Protein AF-0000000069704880 (afdb_homodimer)

Solvent-accessible surface area (backbone atoms only — not comparable to full-atom values): 7323 Å² total; per-residue (Å²): 135,80,78,72,74,72,70,75,72,69,70,70,68,68,63,75,62,68,73,62,62,81,43,61,79,41,69,46,75,41,63,38,84,78,62,64,73,48,69,18,42,32,46,44,67,68,45,16,33,38,35,25,17,46,50,25,38,73,72,39,34,100,136,81,77,73,75,72,70,76,72,69,70,71,69,69,63,73,62,68,72,64,62,80,44,60,79,42,70,45,74,41,60,37,84,80,64,64,73,48,70,18,41,32,43,45,68,67,46,17,33,36,35,25,17,45,52,27,39,71,71,40,36,100

Structure (mmCIF, N/CA/C/O backbone):
data_AF-0000000069704880-model_v1
#
loop_
_entity.id
_entity.type
_entity.pdbx_description
1 polymer 'Uncharacterized protein'
#
loop_
_atom_site.group_PDB
_atom_site.id
_atom_site.type_symbol
_atom_site.label_atom_id
_atom_site.label_alt_id
_atom_site.label_comp_id
_atom_site.label_asym_id
_atom_site.label_entity_id
_atom_site.label_seq_id
_atom_site.pdbx_PDB_ins_code
_atom_site.Cartn_x
_atom_site.Cartn_y
_atom_site.Cartn_z
_atom_site.occupancy
_atom_site.B_iso_or_equiv
_atom_site.auth_seq_id
_atom_site.auth_comp_id
_atom_site.auth_asym_id
_atom_site.auth_atom_id
_atom_site.pdbx_PDB_model_num
ATOM 1 N N . MET A 1 1 ? 42.125 34.438 30.266 1 29.61 1 MET A N 1
ATOM 2 C CA . MET A 1 1 ? 41.594 34.469 28.891 1 29.61 1 MET A CA 1
ATOM 3 C C . MET A 1 1 ? 40.969 33.125 28.516 1 29.61 1 MET A C 1
ATOM 5 O O . MET A 1 1 ? 41.656 32.156 28.297 1 29.61 1 MET A O 1
ATOM 9 N N . ILE A 1 2 ? 39.875 32.688 29.234 1 36.5 2 ILE A N 1
ATOM 10 C CA . ILE A 1 2 ? 39.062 31.484 29.188 1 36.5 2 ILE A CA 1
ATOM 11 C C . ILE A 1 2 ? 38.344 31.406 27.844 1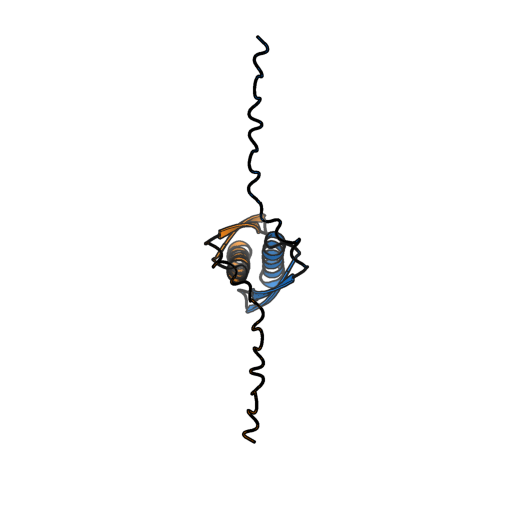 36.5 2 ILE A C 1
ATOM 13 O O . ILE A 1 2 ? 37.5 32.25 27.547 1 36.5 2 ILE A O 1
ATOM 17 N N . THR A 1 3 ? 39.094 31.109 26.781 1 36.78 3 THR A N 1
ATOM 18 C CA . THR A 1 3 ? 38.438 30.844 25.5 1 36.78 3 THR A CA 1
ATOM 19 C C . THR A 1 3 ? 37.312 29.859 25.656 1 36.78 3 THR A C 1
ATOM 21 O O . THR A 1 3 ? 37.5 28.719 26.094 1 36.78 3 THR A O 1
ATOM 24 N N . PHE A 1 4 ? 36.094 30.422 25.969 1 35.44 4 PHE A N 1
ATOM 25 C CA . PHE A 1 4 ? 34.781 29.781 25.906 1 35.44 4 PHE A CA 1
ATOM 26 C C . PHE A 1 4 ? 34.594 29.078 24.562 1 35.44 4 PHE A C 1
ATOM 28 O O . PHE A 1 4 ? 34.531 29.734 23.531 1 35.44 4 PHE A O 1
ATOM 35 N N . LEU A 1 5 ? 35.375 28.016 24.312 1 36.28 5 LEU A N 1
ATOM 36 C CA . LEU A 1 5 ? 34.969 27.172 23.203 1 36.28 5 LEU A CA 1
ATOM 37 C C . LEU A 1 5 ? 33.469 26.969 23.203 1 36.28 5 LEU A C 1
ATOM 39 O O . LEU A 1 5 ? 32.906 26.391 24.125 1 36.28 5 LEU A O 1
ATOM 43 N N . THR A 1 6 ? 32.75 28.016 22.75 1 35.78 6 THR A N 1
ATOM 44 C CA . THR A 1 6 ? 31.344 27.875 22.391 1 35.78 6 THR A CA 1
ATOM 45 C C . THR A 1 6 ? 31.125 26.625 21.547 1 35.78 6 THR A C 1
ATOM 47 O O . THR A 1 6 ? 31.641 26.5 20.438 1 35.78 6 THR A O 1
ATOM 50 N N . GLY A 1 7 ? 31.359 25.516 22.172 1 35.56 7 GLY A N 1
ATOM 51 C CA . GLY A 1 7 ? 30.922 24.297 21.516 1 35.56 7 GLY A CA 1
ATOM 52 C C . GLY A 1 7 ? 29.578 24.438 20.812 1 35.56 7 GLY A C 1
ATOM 53 O O . GLY A 1 7 ? 28.594 24.844 21.406 1 35.56 7 GLY A O 1
ATOM 54 N N . ILE A 1 8 ? 29.609 24.875 19.5 1 31.36 8 ILE A N 1
ATOM 55 C CA . ILE A 1 8 ? 28.484 24.859 18.562 1 31.36 8 ILE A CA 1
ATOM 56 C C . ILE A 1 8 ? 27.703 23.562 18.75 1 31.36 8 ILE A C 1
ATOM 58 O O . ILE A 1 8 ? 28.219 22.469 18.516 1 31.36 8 ILE A O 1
ATOM 62 N N . ILE A 1 9 ? 27.016 23.422 19.844 1 29.11 9 ILE A N 1
ATOM 63 C CA . ILE A 1 9 ? 26.016 22.359 19.875 1 29.11 9 ILE A CA 1
ATOM 64 C C . ILE A 1 9 ? 25.234 22.359 18.562 1 29.11 9 ILE A C 1
ATOM 66 O O . ILE A 1 9 ? 24.5 23.297 18.266 1 29.11 9 ILE A O 1
ATOM 70 N N . GLY A 1 10 ? 25.938 22.094 17.484 1 29.67 10 GLY A N 1
ATOM 71 C CA . GLY A 1 10 ? 25.156 21.828 16.281 1 29.67 10 GLY A CA 1
ATOM 72 C C . GLY A 1 10 ? 23.859 21.094 16.562 1 29.67 10 GLY A C 1
ATOM 73 O O . GLY A 1 10 ? 23.859 19.953 17.016 1 29.67 10 GLY A O 1
ATOM 74 N N . ILE A 1 11 ? 22.875 21.781 17.031 1 27.22 11 ILE A N 1
ATOM 75 C CA . ILE A 1 11 ? 21.516 21.25 17.031 1 27.22 11 ILE A CA 1
ATOM 76 C C . ILE A 1 11 ? 21.219 20.594 15.68 1 27.22 11 ILE A C 1
ATOM 78 O O . ILE A 1 11 ? 21.172 21.281 14.648 1 27.22 11 ILE A O 1
ATOM 82 N N . PHE A 1 12 ? 21.906 19.531 15.266 1 30.95 12 PHE A N 1
ATOM 83 C CA . PHE A 1 12 ? 21.25 18.766 14.227 1 30.95 12 PHE A CA 1
ATOM 84 C C . PHE A 1 12 ? 19.734 18.844 14.375 1 30.95 12 PHE A C 1
ATOM 86 O O . PHE A 1 12 ? 19.188 18.5 15.422 1 30.95 12 PHE A O 1
ATOM 93 N N . LYS A 1 13 ? 19.172 19.969 13.977 1 30.59 13 LYS A N 1
ATOM 94 C CA . LYS A 1 13 ? 17.734 19.922 13.75 1 30.59 13 LYS A CA 1
ATOM 95 C C . LYS A 1 13 ? 17.297 18.531 13.305 1 30.59 13 LYS A C 1
ATOM 97 O O . LYS A 1 13 ? 17.641 18.078 12.219 1 30.59 13 LYS A O 1
ATOM 102 N N . VAL A 1 14 ? 17.484 17.484 14.078 1 30.2 14 VAL A N 1
ATOM 103 C CA . VAL A 1 14 ? 16.609 16.359 13.797 1 30.2 14 VAL A CA 1
ATOM 104 C C . VAL A 1 14 ? 15.297 16.859 13.18 1 30.2 14 VAL A C 1
ATOM 106 O O . VAL A 1 14 ? 14.664 17.781 13.711 1 30.2 14 VAL A O 1
ATOM 109 N N . GLY A 1 15 ? 15.367 17.25 11.938 1 30.55 15 GLY A N 1
ATOM 110 C CA . GLY A 1 15 ? 14.156 17.547 11.195 1 30.55 15 GLY A CA 1
ATOM 111 C C . GLY A 1 15 ? 12.898 17.094 11.906 1 30.55 15 GLY A C 1
ATOM 112 O O . GLY A 1 15 ? 12.883 16.06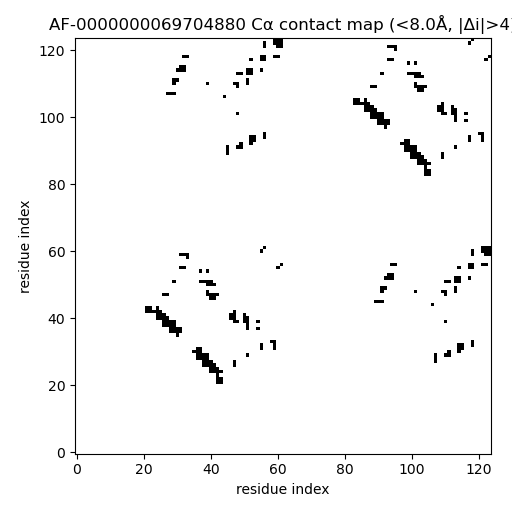2 12.57 1 30.55 15 GLY A O 1
ATOM 113 N N . ALA A 1 16 ? 12.188 18.031 12.5 1 28.67 16 ALA A N 1
ATOM 114 C CA . ALA A 1 16 ? 10.828 17.75 12.969 1 28.67 16 ALA A CA 1
ATOM 115 C C . ALA A 1 16 ? 10.219 16.578 12.211 1 28.67 16 ALA A C 1
ATOM 117 O O . ALA A 1 16 ? 9.961 16.672 11.008 1 28.67 16 ALA A O 1
ATOM 118 N N . GLN A 1 17 ? 10.914 15.508 12.219 1 31.36 17 GLN A N 1
ATOM 119 C CA . GLN A 1 17 ? 9.945 14.461 11.914 1 31.36 17 GLN A CA 1
ATOM 120 C C . GLN A 1 17 ? 8.578 14.789 12.492 1 31.36 17 GLN A C 1
ATOM 122 O O . GLN A 1 17 ? 8.422 14.906 13.711 1 31.36 17 GLN A O 1
ATOM 127 N N . ASP A 1 18 ? 7.973 15.961 12.117 1 33.69 18 ASP A N 1
ATOM 128 C CA . ASP A 1 18 ? 6.566 16.031 12.5 1 33.69 18 ASP A CA 1
ATOM 129 C C . ASP A 1 18 ? 6.098 14.742 13.156 1 33.69 18 ASP A C 1
ATOM 131 O O . ASP A 1 18 ? 6.219 13.664 12.562 1 33.69 18 ASP A O 1
ATOM 135 N N . ALA A 1 19 ? 6.414 14.523 14.352 1 35.44 19 ALA A N 1
ATOM 136 C CA . ALA A 1 19 ? 5.863 13.492 15.227 1 35.44 19 ALA A CA 1
ATOM 137 C C . ALA A 1 19 ? 4.484 13.055 14.75 1 35.44 19 ALA A C 1
ATOM 139 O O . ALA A 1 19 ? 3.5 13.781 14.922 1 35.44 19 ALA A O 1
ATOM 140 N N . SER A 1 20 ? 4.434 12.727 13.5 1 37.72 20 SER A N 1
ATOM 141 C CA . SER A 1 20 ? 3.197 12.086 13.062 1 37.72 20 SER A CA 1
ATOM 142 C C . SER A 1 20 ? 2.492 11.383 14.219 1 37.72 20 SER A C 1
ATOM 144 O O . SER A 1 20 ? 3.125 10.656 14.984 1 37.72 20 SER A O 1
ATOM 146 N N . ILE A 1 21 ? 1.753 12.102 15 1 39.59 21 ILE A N 1
ATOM 147 C CA . ILE A 1 21 ? 0.792 11.445 15.875 1 39.59 21 ILE A CA 1
ATOM 148 C C . ILE A 1 21 ? 0.802 9.938 15.609 1 39.59 21 ILE A C 1
ATOM 150 O O . ILE A 1 21 ? 0.764 9.508 14.453 1 39.59 21 ILE A O 1
ATOM 154 N N . PRO A 1 22 ? 1.523 9.203 16.453 1 45.91 22 PRO A N 1
ATOM 155 C CA . PRO A 1 22 ? 1.347 7.762 16.297 1 45.91 22 PRO A CA 1
ATOM 156 C C . PRO A 1 22 ? 0.033 7.395 15.609 1 45.91 22 PRO A C 1
ATOM 158 O O . PRO A 1 22 ? -1.043 7.758 16.094 1 45.91 22 PRO A O 1
ATOM 161 N N . ASP A 1 23 ? -0.07 7.539 14.258 1 53.84 23 ASP A N 1
ATOM 162 C CA . ASP A 1 23 ? -1.242 7.316 13.414 1 53.84 23 ASP A CA 1
ATOM 163 C C . ASP A 1 23 ? -2.141 6.23 14 1 53.84 23 ASP A C 1
ATOM 165 O O . ASP A 1 23 ? -1.65 5.242 14.555 1 53.84 23 ASP A O 1
ATOM 169 N N . SER A 1 24 ? -3.178 6.555 14.766 1 76.75 24 SER A N 1
ATOM 170 C CA . SER A 1 24 ? -4.207 5.566 15.07 1 76.75 24 SER A CA 1
ATOM 171 C C . SER A 1 24 ? -4.238 4.461 14.023 1 76.75 24 SER A C 1
ATOM 173 O O . SER A 1 24 ? -3.816 4.664 12.883 1 76.75 24 SER A O 1
ATOM 175 N N . PHE A 1 25 ? -4.406 3.305 14.703 1 91.38 25 PHE A N 1
ATOM 176 C CA . PHE A 1 25 ? -4.668 2.197 13.789 1 91.38 25 PHE A CA 1
ATOM 177 C C . PHE A 1 25 ? -5.719 2.586 12.758 1 91.38 25 PHE A C 1
ATOM 179 O O . PHE A 1 25 ? -6.781 3.102 13.109 1 91.38 25 PHE A O 1
ATOM 186 N N . GLN A 1 26 ? -5.266 2.596 11.547 1 91.44 26 GLN A N 1
ATOM 187 C CA . GLN A 1 26 ? -6.184 2.908 10.461 1 91.44 26 GLN A CA 1
ATOM 188 C C . GLN A 1 26 ? -6.129 1.836 9.375 1 91.44 26 GLN A C 1
ATOM 190 O O . GLN A 1 26 ? -5.133 1.12 9.25 1 91.44 26 GLN A O 1
ATOM 195 N N . CYS A 1 27 ? -7.266 1.71 8.711 1 95.25 27 CYS A N 1
ATOM 196 C CA . CYS A 1 27 ? -7.375 0.858 7.531 1 95.25 27 CYS A CA 1
ATOM 197 C C . CYS A 1 27 ? -7.824 1.664 6.316 1 95.25 27 CYS A C 1
ATOM 199 O O . CYS A 1 27 ? -8.758 2.461 6.406 1 95.25 27 CYS A O 1
ATOM 201 N N . ILE A 1 28 ? -7.098 1.504 5.227 1 95.62 28 ILE A N 1
ATOM 202 C CA . ILE A 1 28 ? -7.395 2.182 3.967 1 95.62 28 ILE A CA 1
ATOM 203 C C . ILE A 1 28 ? -7.824 1.158 2.92 1 95.62 28 ILE A C 1
ATOM 205 O O . ILE A 1 28 ? -7.113 0.185 2.662 1 95.62 28 ILE A O 1
ATOM 209 N N . PRO A 1 29 ? -9.062 1.396 2.332 1 97.31 29 PRO A N 1
ATOM 210 C CA . PRO A 1 29 ? -9.453 0.485 1.256 1 97.31 29 PRO A CA 1
ATOM 211 C C . PRO A 1 29 ? -8.609 0.661 -0.006 1 97.31 29 PRO A C 1
ATOM 213 O O . PRO A 1 29 ? -8.188 1.776 -0.32 1 97.31 29 PRO A O 1
ATOM 216 N N . PHE A 1 30 ? -8.414 -0.398 -0.708 1 97.69 30 PHE A N 1
ATOM 217 C CA . PHE A 1 30 ? -7.734 -0.386 -1.998 1 97.69 30 PHE A CA 1
ATOM 218 C C . PHE A 1 30 ? -8.273 -1.489 -2.902 1 97.69 30 PHE A C 1
ATOM 220 O O . PHE A 1 30 ? -9.031 -2.354 -2.455 1 97.69 30 PHE A O 1
ATOM 227 N N . SER A 1 31 ? -7.898 -1.326 -4.191 1 98.25 31 SER A N 1
ATOM 228 C CA . SER A 1 31 ? -8.32 -2.324 -5.172 1 98.25 31 SER A CA 1
ATOM 229 C C . SER A 1 31 ? -7.25 -3.395 -5.363 1 98.25 31 SER A C 1
ATOM 231 O O . SER A 1 31 ? -6.078 -3.078 -5.57 1 98.25 31 SER A O 1
ATOM 233 N N . LEU A 1 32 ? -7.703 -4.684 -5.246 1 97.81 32 LEU A N 1
ATOM 234 C CA . LEU A 1 32 ? -6.805 -5.758 -5.652 1 97.81 32 LEU A CA 1
ATOM 235 C C . LEU A 1 32 ? -6.684 -5.82 -7.172 1 97.81 32 LEU A C 1
ATOM 237 O O . LEU A 1 32 ? -7.695 -5.852 -7.879 1 97.81 32 LEU A O 1
ATOM 241 N N . PRO A 1 33 ? -5.438 -5.906 -7.652 1 97.31 33 PRO A N 1
ATOM 242 C CA . PRO A 1 33 ? -5.262 -5.891 -9.109 1 97.31 33 PRO A CA 1
ATOM 243 C C . PRO A 1 33 ? -5.805 -7.152 -9.781 1 97.31 33 PRO A C 1
ATOM 245 O O . PRO A 1 33 ? -6.008 -7.168 -11 1 97.31 33 PRO A O 1
ATOM 248 N N . CYS A 1 34 ?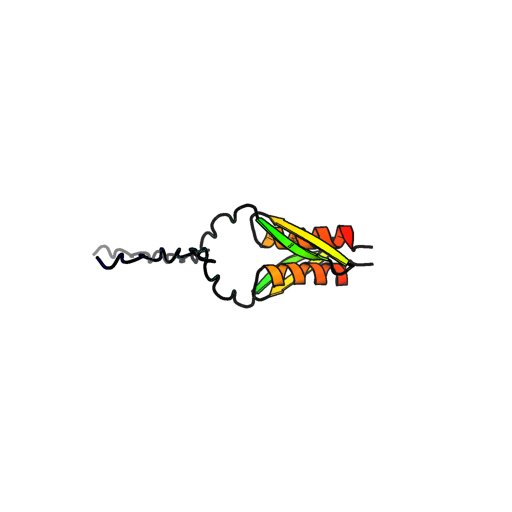 -6.043 -8.227 -9.094 1 96.56 34 CYS A N 1
ATOM 249 C CA . CYS A 1 34 ? -6.59 -9.461 -9.641 1 96.56 34 CYS A CA 1
ATOM 250 C C . CYS A 1 34 ? -8.109 -9.492 -9.5 1 96.56 34 CYS A C 1
ATOM 252 O O . CYS A 1 34 ? -8.742 -10.516 -9.781 1 96.56 34 CYS A O 1
ATOM 254 N N . GLY A 1 35 ? -8.68 -8.484 -9.039 1 96.12 35 GLY A N 1
ATOM 255 C CA . GLY A 1 35 ? -10.117 -8.391 -8.836 1 96.12 35 GLY A CA 1
ATOM 256 C C . GLY A 1 35 ? -10.516 -8.383 -7.371 1 96.12 35 GLY A C 1
ATOM 257 O O . GLY A 1 35 ? -9.922 -9.094 -6.559 1 96.12 35 GLY A O 1
ATOM 258 N N . GLY A 1 36 ? -11.5 -7.5 -6.977 1 96.12 36 GLY A N 1
ATOM 259 C CA . GLY A 1 36 ? -11.961 -7.379 -5.602 1 96.12 36 GLY A CA 1
ATOM 260 C C . GLY A 1 36 ? -11.312 -6.223 -4.859 1 96.12 36 GLY A C 1
ATOM 261 O O . GLY A 1 36 ? -10.703 -5.348 -5.477 1 96.12 36 GLY A O 1
ATOM 262 N N . SER A 1 37 ? -11.633 -6.172 -3.535 1 96.81 37 SER A N 1
ATOM 263 C CA . SER A 1 37 ? -11.117 -5.102 -2.686 1 96.81 37 SER A CA 1
ATOM 264 C C . SER A 1 37 ? -10.461 -5.664 -1.428 1 96.81 37 SER A C 1
ATOM 266 O O . SER A 1 37 ? -10.758 -6.785 -1.016 1 96.81 37 SER A O 1
ATOM 268 N N . GLY A 1 38 ? -9.469 -4.855 -0.968 1 97.44 38 GLY A N 1
ATOM 269 C CA . GLY A 1 38 ? -8.828 -5.148 0.301 1 97.44 38 GLY A CA 1
ATOM 270 C C . GLY A 1 38 ? -8.727 -3.941 1.214 1 97.44 38 GLY A C 1
ATOM 271 O O . GLY A 1 38 ? -9.141 -2.842 0.843 1 97.44 38 GLY A O 1
ATOM 272 N N . LEU A 1 39 ? -8.367 -4.23 2.512 1 97.5 39 LEU A N 1
ATOM 273 C CA . LEU A 1 39 ? -8.047 -3.197 3.492 1 97.5 39 LEU A CA 1
ATOM 274 C C . LEU A 1 39 ? -6.586 -3.297 3.928 1 97.5 39 LEU A C 1
ATOM 276 O O . LEU A 1 39 ? -6.133 -4.355 4.367 1 97.5 39 LEU A O 1
ATOM 280 N N . ALA A 1 40 ? -5.941 -2.205 3.752 1 98.06 40 ALA A N 1
ATOM 281 C CA . ALA A 1 40 ? -4.582 -2.092 4.27 1 98.06 40 ALA A CA 1
ATOM 282 C C . ALA A 1 40 ? -4.566 -1.386 5.621 1 98.06 40 ALA A C 1
ATOM 284 O O . ALA A 1 40 ? -4.938 -0.214 5.723 1 98.06 40 ALA A O 1
ATOM 285 N N . CYS A 1 41 ? -4.047 -2.092 6.582 1 97.12 41 CYS A N 1
ATOM 286 C CA . CYS A 1 41 ? -4.184 -1.562 7.934 1 97.12 41 CYS A CA 1
ATOM 287 C C . CYS A 1 41 ? -2.828 -1.469 8.625 1 97.12 41 CYS A C 1
ATOM 289 O O . CYS A 1 41 ? -1.893 -2.184 8.258 1 97.12 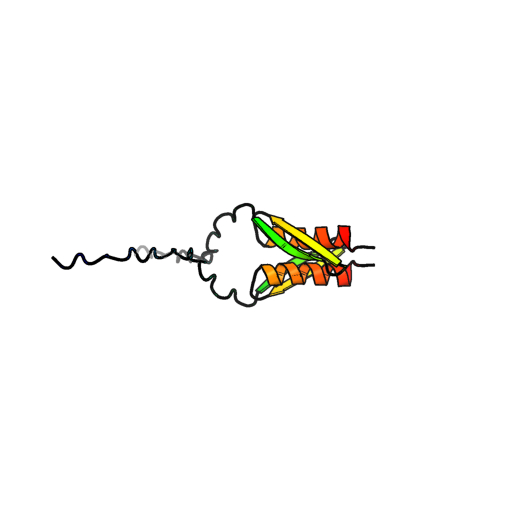41 CYS A O 1
ATOM 291 N N . GLY A 1 42 ? -2.684 -0.562 9.578 1 96.31 42 GLY A N 1
ATOM 292 C CA . GLY A 1 42 ? -1.484 -0.365 10.375 1 96.31 42 GLY A CA 1
ATOM 293 C C . GLY A 1 42 ? -1.468 0.961 11.109 1 96.31 42 GLY A C 1
ATOM 294 O O . GLY A 1 42 ? -2.344 1.804 10.906 1 96.31 42 GLY A O 1
ATOM 295 N N . PHE A 1 43 ? -0.504 1.1 11.898 1 92.94 43 PHE A N 1
ATOM 296 C CA . PHE A 1 43 ? -0.342 2.328 12.672 1 92.94 43 PHE A CA 1
ATOM 297 C C . PHE A 1 43 ? 0.376 3.391 11.852 1 92.94 43 PHE A C 1
ATOM 299 O O . PHE A 1 43 ? 0.183 4.59 12.07 1 92.94 43 PHE A O 1
ATOM 306 N N . THR A 1 44 ? 1.223 2.953 11.016 1 90.5 44 THR A N 1
ATOM 307 C CA . THR A 1 44 ? 1.979 3.852 10.148 1 90.5 44 THR A CA 1
ATOM 308 C C . THR A 1 44 ? 1.662 3.586 8.68 1 90.5 44 THR A C 1
ATOM 310 O O . THR A 1 44 ? 1.11 2.539 8.344 1 90.5 44 THR A O 1
ATOM 313 N N . GLU A 1 45 ? 2.045 4.527 7.926 1 91.25 45 GLU A N 1
ATOM 314 C CA . GLU A 1 45 ? 1.872 4.344 6.488 1 91.25 45 GLU A CA 1
ATOM 315 C C . GLU A 1 45 ? 2.695 3.164 5.98 1 91.25 45 GLU A C 1
ATOM 317 O O . GLU A 1 45 ? 2.232 2.395 5.137 1 91.25 45 GLU A O 1
ATOM 322 N N . ALA A 1 46 ? 3.953 3.076 6.395 1 95.12 46 ALA A N 1
ATOM 323 C CA . ALA A 1 46 ? 4.809 1.975 5.965 1 95.12 46 ALA A CA 1
ATOM 324 C C . ALA A 1 46 ? 4.168 0.625 6.273 1 95.12 46 ALA A C 1
ATOM 326 O O . ALA A 1 46 ? 4.258 -0.309 5.473 1 95.12 46 ALA A O 1
ATOM 327 N N . GLU A 1 47 ? 3.533 0.526 7.43 1 95.94 47 GLU A N 1
ATOM 328 C CA . GLU A 1 47 ? 2.844 -0.704 7.809 1 95.94 47 GLU A CA 1
ATOM 329 C C . GLU A 1 47 ? 1.65 -0.97 6.895 1 95.94 47 GLU A C 1
ATOM 331 O O . GLU A 1 47 ? 1.405 -2.113 6.5 1 95.94 47 GLU A O 1
ATOM 336 N N . ARG A 1 48 ? 0.95 0.036 6.602 1 96.62 48 ARG A N 1
ATOM 337 C CA . ARG A 1 48 ? -0.22 -0.121 5.742 1 96.62 48 ARG A CA 1
ATOM 338 C C . ARG A 1 48 ? 0.191 -0.479 4.32 1 96.62 48 ARG A C 1
ATOM 340 O O . ARG A 1 48 ? -0.464 -1.293 3.664 1 96.62 48 ARG A O 1
ATOM 347 N N . ILE A 1 49 ? 1.254 0.099 3.857 1 97.5 49 ILE A N 1
ATOM 348 C CA . ILE A 1 49 ? 1.807 -0.256 2.555 1 97.5 49 ILE A CA 1
ATOM 349 C C . ILE A 1 49 ? 2.24 -1.721 2.561 1 97.5 49 ILE A C 1
ATOM 351 O O . ILE A 1 49 ? 1.933 -2.469 1.629 1 97.5 49 ILE A O 1
ATOM 355 N N . GLN A 1 50 ? 2.895 -2.139 3.572 1 98.5 50 GLN A N 1
ATOM 356 C CA . GLN A 1 50 ? 3.312 -3.533 3.674 1 98.5 50 GLN A CA 1
ATOM 357 C C . GLN A 1 50 ? 2.107 -4.465 3.742 1 98.5 50 GLN A C 1
ATOM 359 O O . GLN A 1 50 ? 2.131 -5.562 3.178 1 98.5 50 GLN A O 1
ATOM 364 N N . ASP A 1 51 ? 1.074 -4.09 4.496 1 98.25 51 ASP A N 1
ATOM 365 C CA . ASP A 1 51 ? -0.148 -4.879 4.621 1 98.25 51 ASP A CA 1
ATOM 366 C C . ASP A 1 51 ? -0.826 -5.059 3.264 1 98.25 51 ASP A C 1
ATOM 368 O O . ASP A 1 51 ? -1.296 -6.152 2.939 1 98.25 51 ASP A O 1
ATOM 372 N N . ALA A 1 52 ? -0.867 -4.035 2.465 1 98.44 52 ALA A N 1
ATOM 373 C CA . ALA A 1 52 ? -1.431 -4.109 1.12 1 98.44 52 ALA A CA 1
ATOM 374 C C . ALA A 1 52 ? -0.671 -5.117 0.262 1 98.44 52 ALA A C 1
ATOM 376 O O . ALA A 1 52 ? -1.278 -5.883 -0.49 1 98.44 52 ALA A O 1
ATOM 377 N N . ALA A 1 53 ? 0.636 -5.016 0.347 1 98.38 53 ALA A N 1
ATOM 378 C CA . ALA A 1 53 ? 1.463 -5.961 -0.4 1 98.38 53 ALA A CA 1
ATOM 379 C C . ALA A 1 53 ? 1.162 -7.398 0.013 1 98.38 53 ALA A C 1
ATOM 381 O O . ALA A 1 53 ? 1.041 -8.281 -0.838 1 98.38 53 ALA A O 1
ATOM 382 N N . ASN A 1 54 ? 1.046 -7.625 1.333 1 98.12 54 ASN A N 1
ATOM 383 C CA . ASN A 1 54 ? 0.763 -8.961 1.85 1 98.12 54 ASN A CA 1
ATOM 384 C C . ASN A 1 54 ? -0.601 -9.461 1.385 1 98.12 54 ASN A C 1
ATOM 386 O O . ASN A 1 54 ? -0.732 -10.617 0.966 1 98.12 54 ASN A O 1
ATOM 390 N N . TRP A 1 55 ? -1.593 -8.602 1.506 1 97.56 55 TRP A N 1
ATOM 391 C CA . TRP A 1 55 ? -2.934 -8.945 1.046 1 97.56 55 TRP A CA 1
ATOM 392 C C . TRP A 1 55 ? -2.924 -9.305 -0.437 1 97.56 55 TRP A C 1
ATOM 394 O O . TRP A 1 55 ? -3.539 -10.289 -0.848 1 97.56 55 TRP A O 1
ATOM 404 N N . THR A 1 56 ? -2.262 -8.5 -1.193 1 98.12 56 THR A N 1
ATOM 405 C CA . THR A 1 56 ? -2.221 -8.703 -2.639 1 98.12 56 THR A CA 1
ATOM 406 C C . THR A 1 56 ? -1.55 -10.031 -2.98 1 98.12 56 THR A C 1
ATOM 408 O O . THR A 1 56 ? -2.043 -10.781 -3.824 1 98.12 56 THR A O 1
ATOM 411 N N . ALA A 1 57 ? -0.453 -10.32 -2.318 1 97.5 57 ALA A N 1
ATOM 412 C CA . ALA A 1 57 ? 0.227 -11.594 -2.553 1 97.5 57 ALA A CA 1
ATOM 413 C C . ALA A 1 57 ? -0.659 -12.773 -2.156 1 97.5 57 ALA A C 1
ATOM 415 O O . ALA A 1 57 ? -0.677 -13.797 -2.838 1 97.5 57 ALA A O 1
ATOM 416 N N . PHE A 1 58 ? -1.289 -12.672 -1.061 1 96.19 58 PHE A N 1
ATOM 417 C CA . PHE A 1 58 ? -2.127 -13.742 -0.531 1 96.19 58 PHE A CA 1
ATOM 418 C C . PHE A 1 58 ? -3.289 -14.039 -1.473 1 96.19 58 PHE A C 1
ATOM 420 O O . PHE A 1 58 ? -3.594 -15.203 -1.746 1 96.19 58 PHE A O 1
ATOM 427 N N . TYR A 1 59 ? -3.822 -12.93 -1.982 1 96 59 TYR A N 1
ATOM 428 C CA . TYR A 1 59 ? -5.055 -13.094 -2.748 1 96 59 TYR A CA 1
ATOM 429 C C . TYR A 1 59 ? -4.754 -13.25 -4.234 1 96 59 TYR A C 1
ATOM 431 O O . TYR A 1 59 ? -5.477 -13.945 -4.949 1 96 59 TYR A O 1
ATOM 439 N N . CYS A 1 60 ? -3.791 -12.586 -4.703 1 96.19 60 CYS A N 1
ATOM 440 C CA . CYS A 1 60 ? -3.527 -12.547 -6.137 1 96.19 60 CYS A CA 1
ATOM 441 C C . CYS A 1 60 ? -2.311 -13.391 -6.488 1 96.19 60 CYS A C 1
ATOM 443 O O . CYS A 1 60 ? -1.996 -13.578 -7.668 1 96.19 60 CYS A O 1
ATOM 445 N N . GLY A 1 61 ? -1.625 -13.781 -5.531 1 91.62 61 GLY A N 1
ATOM 446 C CA . GLY A 1 61 ? -0.393 -14.508 -5.777 1 91.62 61 GLY A CA 1
ATOM 447 C C . GLY A 1 61 ? -0.625 -15.891 -6.367 1 91.62 61 GLY A C 1
ATOM 448 O O . GLY A 1 61 ? -1.766 -16.344 -6.449 1 91.62 61 GLY A O 1
ATOM 449 N N . GLY A 1 62 ? 0.615 -16.406 -6.969 1 76.81 62 GLY A N 1
ATOM 450 C CA . GLY A 1 62 ? 0.599 -17.734 -7.547 1 76.81 62 GLY A CA 1
ATOM 451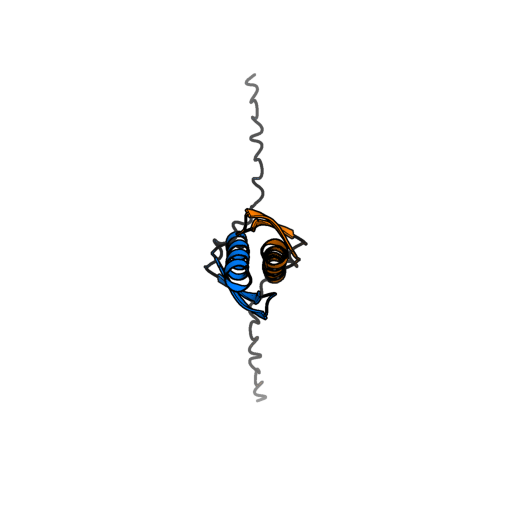 C C . GLY A 1 62 ? 1.291 -18.781 -6.684 1 76.81 62 GLY A C 1
ATOM 452 O O . GLY A 1 62 ? 2.047 -18.422 -5.773 1 76.81 62 GLY A O 1
ATOM 453 N N . MET B 1 1 ? -41.094 44.406 14.914 1 29.5 1 MET B N 1
ATOM 454 C CA . MET B 1 1 ? -40.625 43.219 15.617 1 29.5 1 MET B CA 1
ATOM 455 C C . MET B 1 1 ? -40.156 42.156 14.633 1 29.5 1 MET B C 1
ATOM 457 O O . MET B 1 1 ? -41 41.438 14.062 1 29.5 1 MET B O 1
ATOM 461 N N . ILE B 1 2 ? -39.25 42.5 13.68 1 35.31 2 ILE B N 1
ATOM 462 C CA . ILE B 1 2 ? -38.625 41.688 12.617 1 35.31 2 ILE B CA 1
ATOM 463 C C . ILE B 1 2 ? -37.781 40.594 13.234 1 35.31 2 ILE B C 1
ATOM 465 O O . ILE B 1 2 ? -36.812 40.844 13.938 1 35.31 2 ILE B O 1
ATOM 469 N N . THR B 1 3 ? -38.469 39.562 13.789 1 35.09 3 THR B N 1
ATOM 470 C CA . THR B 1 3 ? -37.75 38.406 14.266 1 35.09 3 THR B CA 1
ATOM 471 C C . THR B 1 3 ? -36.812 37.875 13.18 1 35.09 3 THR B C 1
ATOM 473 O O . THR B 1 3 ? -37.25 37.5 12.094 1 35.09 3 THR B O 1
ATOM 476 N N . PHE B 1 4 ? -35.562 38.438 13.164 1 34.28 4 PHE B N 1
ATOM 477 C CA . PHE B 1 4 ? -34.406 37.938 12.445 1 34.28 4 PHE B CA 1
ATOM 478 C C . PHE B 1 4 ? -34.188 36.438 12.711 1 34.28 4 PHE B C 1
ATOM 480 O O . PHE B 1 4 ? -34 36.031 13.867 1 34.28 4 PHE B O 1
ATOM 487 N N . LEU B 1 5 ? -35.031 35.594 12.133 1 35.81 5 LEU B N 1
ATOM 488 C CA . LEU B 1 5 ? -34.656 34.188 12.047 1 35.81 5 LEU B CA 1
ATOM 489 C C . LEU B 1 5 ? -33.188 34.031 11.734 1 35.81 5 LEU B C 1
ATOM 491 O O . LEU B 1 5 ? -32.719 34.406 10.656 1 35.81 5 LEU B O 1
ATOM 495 N N . THR B 1 6 ? -32.344 34.375 12.711 1 34.5 6 THR B N 1
ATOM 496 C CA . THR B 1 6 ? -30.953 34 12.633 1 34.5 6 THR B CA 1
ATOM 497 C C . THR B 1 6 ? -30.797 32.531 12.188 1 34.5 6 THR B C 1
ATOM 499 O O . THR B 1 6 ? -31.266 31.625 12.859 1 34.5 6 THR B O 1
ATOM 502 N N . GLY B 1 7 ? -31.141 32.281 10.938 1 34 7 GLY B N 1
ATOM 503 C CA . GLY B 1 7 ? -30.781 31.016 10.336 1 34 7 GLY B CA 1
ATOM 504 C C . GLY B 1 7 ? -29.422 30.516 10.781 1 34 7 GLY B C 1
ATOM 505 O O . GLY B 1 7 ? -28.422 31.219 10.688 1 34 7 GLY B O 1
ATOM 506 N N . ILE B 1 8 ? -29.375 29.734 11.93 1 31.2 8 ILE B N 1
ATOM 507 C CA . ILE B 1 8 ? -28.219 28.953 12.375 1 31.2 8 ILE B CA 1
ATOM 508 C C . ILE B 1 8 ? -27.562 28.281 11.172 1 31.2 8 ILE B C 1
ATOM 510 O O . ILE B 1 8 ? -28.172 27.453 10.5 1 31.2 8 ILE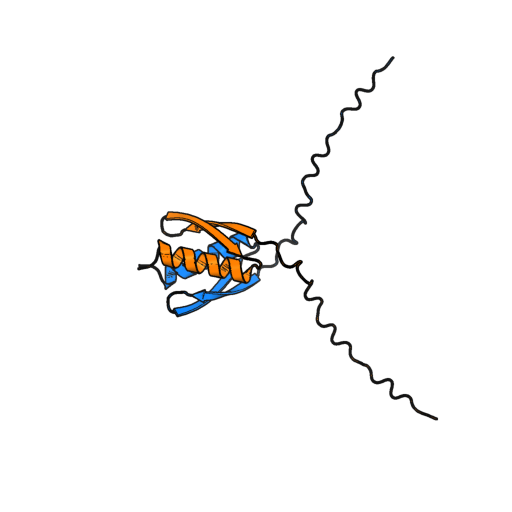 B O 1
ATOM 514 N N . ILE B 1 9 ? -26.969 29.062 10.312 1 28.17 9 ILE B N 1
ATOM 515 C CA . ILE B 1 9 ? -26.062 28.438 9.352 1 28.17 9 ILE B CA 1
ATOM 516 C C . ILE B 1 9 ? -25.203 27.391 10.047 1 28.17 9 ILE B C 1
ATOM 518 O O . ILE B 1 9 ? -24.391 27.719 10.914 1 28.17 9 ILE B O 1
ATOM 522 N N . GLY B 1 10 ? -25.859 26.359 10.539 1 28.61 10 GLY B N 1
ATOM 523 C CA . GLY B 1 10 ? -25.031 25.234 10.945 1 28.61 10 GLY B CA 1
ATOM 524 C C . GLY B 1 10 ? -23.828 25.031 10.062 1 28.61 10 GLY B C 1
ATOM 525 O O . GLY B 1 10 ? -23.953 24.719 8.875 1 28.61 10 GLY B O 1
ATOM 526 N N . ILE B 1 11 ? -22.828 25.859 10.203 1 26.97 11 ILE B N 1
ATOM 527 C CA . ILE B 1 11 ? -21.531 25.547 9.633 1 26.97 11 ILE B CA 1
ATOM 528 C C . ILE B 1 11 ? -21.203 24.062 9.859 1 26.97 11 ILE B C 1
ATOM 530 O O . ILE B 1 11 ? -21.047 23.625 11.008 1 26.97 11 ILE B O 1
ATOM 534 N N . PHE B 1 12 ? -21.906 23.141 9.219 1 30.27 12 PHE B N 1
ATOM 535 C CA . PHE B 1 12 ? -21.25 21.844 9.133 1 30.27 12 PHE B CA 1
ATOM 536 C C . PHE B 1 12 ? -19.734 22.016 9.062 1 30.27 12 PHE B C 1
ATOM 538 O O . PHE B 1 12 ? -19.219 22.688 8.172 1 30.27 12 PHE B O 1
ATOM 545 N N . LYS B 1 13 ? -19.141 22.297 10.172 1 30.62 13 LYS B N 1
ATOM 546 C CA . LYS B 1 13 ? -17.703 22.094 10.203 1 30.62 13 LYS B CA 1
ATOM 547 C C . LYS B 1 13 ? -17.297 20.938 9.297 1 30.62 13 LYS B C 1
ATOM 549 O O . LYS B 1 13 ? -17.641 19.781 9.555 1 30.62 13 LYS B O 1
ATOM 554 N N . VAL B 1 14 ? -17.531 21 7.992 1 29.92 14 VAL B N 1
ATOM 555 C CA . VAL B 1 14 ? -16.688 20.109 7.195 1 29.92 14 VAL B CA 1
ATOM 556 C C . VAL B 1 14 ? -15.367 19.859 7.91 1 29.92 14 VAL B C 1
ATOM 558 O O . VAL B 1 14 ? -14.688 20.812 8.312 1 29.92 14 VAL B O 1
ATOM 561 N N . GLY B 1 15 ? -15.398 19.062 8.906 1 30.86 15 GLY B N 1
ATOM 562 C CA . GLY B 1 15 ? -14.172 18.594 9.531 1 30.86 15 GLY B CA 1
ATOM 563 C C . GLY B 1 15 ? -12.938 18.906 8.711 1 30.86 15 GLY B C 1
ATOM 564 O O . GLY B 1 15 ? -12.969 18.844 7.477 1 30.86 15 GLY B O 1
ATOM 565 N N . ALA B 1 16 ? -12.203 19.891 9.117 1 28.33 16 ALA B N 1
ATOM 566 C CA . ALA B 1 16 ? -10.867 20.125 8.578 1 28.33 16 ALA B CA 1
ATOM 567 C C . ALA B 1 16 ? -10.273 18.859 7.984 1 28.33 16 ALA B C 1
ATOM 569 O O . ALA B 1 16 ? -10.023 17.891 8.703 1 28.33 16 ALA B O 1
ATOM 570 N N . GLN B 1 17 ? -11 18.312 7.055 1 31.06 17 GLN B N 1
ATOM 571 C CA . GLN B 1 17 ? -10.023 17.5 6.344 1 31.06 17 GLN B CA 1
ATOM 572 C C . GLN B 1 17 ? -8.641 18.156 6.355 1 31.06 17 GLN B C 1
ATOM 574 O O . GLN B 1 17 ? -8.461 19.25 5.809 1 31.06 17 GLN B O 1
ATOM 579 N N . ASP B 1 18 ? -8.078 18.438 7.559 1 33.47 18 ASP B N 1
ATOM 580 C CA . ASP B 1 18 ? -6.672 18.797 7.457 1 33.47 18 ASP B CA 1
ATOM 581 C C . ASP B 1 18 ? -6.156 18.625 6.031 1 33.47 18 ASP B C 1
ATOM 583 O O . ASP B 1 18 ? -6.23 17.531 5.473 1 33.47 18 ASP B O 1
ATOM 587 N N . ALA B 1 19 ? -6.496 19.484 5.164 1 35.44 19 ALA B N 1
ATOM 588 C CA . ALA B 1 19 ? -5.887 19.641 3.846 1 35.44 19 ALA B CA 1
ATOM 589 C C . ALA B 1 19 ? -4.461 19.094 3.832 1 35.44 19 ALA B C 1
ATOM 591 O O . ALA B 1 19 ? -3.545 19.719 4.371 1 35.44 19 ALA B O 1
ATOM 592 N N . SER B 1 20 ? -4.348 17.875 4.312 1 36.91 20 SER B N 1
ATOM 593 C CA . SER B 1 20 ? -3.049 17.234 4.109 1 36.91 20 SER B CA 1
ATOM 594 C C . SER B 1 20 ? -2.318 17.844 2.916 1 36.91 20 SER B C 1
ATOM 596 O O . SER B 1 20 ? -2.918 18.062 1.863 1 36.91 20 SER B O 1
ATOM 598 N N . ILE B 1 21 ? -1.609 18.891 3.119 1 39.19 21 ILE B N 1
ATOM 599 C CA . ILE B 1 21 ? -0.637 19.312 2.117 1 39.19 21 ILE B CA 1
ATOM 600 C C . ILE B 1 21 ? -0.587 18.281 0.983 1 39.19 21 ILE B C 1
ATOM 602 O O . ILE B 1 21 ? -0.526 17.078 1.229 1 39.19 21 ILE B O 1
ATOM 606 N N . PRO B 1 22 ? -1.274 18.609 -0.111 1 45.41 22 PRO B N 1
ATOM 607 C CA . PRO B 1 22 ? -1.044 17.734 -1.258 1 45.41 22 PRO B CA 1
ATOM 608 C C . PRO B 1 22 ? 0.28 16.984 -1.166 1 45.41 22 PRO B C 1
ATOM 610 O O . PRO B 1 22 ? 1.343 17.594 -1.067 1 45.41 22 PRO B O 1
ATOM 613 N N . ASP B 1 23 ? 0.364 15.891 -0.355 1 53.94 23 ASP B N 1
ATOM 614 C CA . ASP B 1 23 ? 1.55 15.086 -0.075 1 53.94 23 ASP B CA 1
ATOM 615 C C . ASP B 1 23 ? 2.486 15.047 -1.281 1 53.94 23 ASP B C 1
ATOM 617 O O . ASP B 1 23 ? 2.031 15.023 -2.426 1 53.94 23 ASP B O 1
ATOM 621 N N . SER B 1 24 ? 3.482 15.914 -1.4 1 76.38 24 SER B N 1
ATOM 622 C CA . SER B 1 24 ? 4.547 15.695 -2.373 1 76.38 24 SER B CA 1
ATOM 623 C C . SER B 1 24 ? 4.625 14.234 -2.789 1 76.38 24 SER B C 1
ATOM 625 O O . SER B 1 24 ? 4.215 13.344 -2.037 1 76.38 24 SER B O 1
ATOM 627 N N . PHE B 1 25 ? 4.816 14.242 -4.125 1 90.75 25 PHE B N 1
ATOM 628 C CA . PHE B 1 25 ? 5.117 12.898 -4.609 1 90.75 25 PHE B CA 1
ATOM 629 C C . PHE B 1 25 ? 6.18 12.234 -3.74 1 90.75 25 PHE B C 1
ATOM 631 O O . PHE B 1 25 ? 7.227 12.828 -3.467 1 90.75 25 PHE B O 1
ATOM 638 N N . GLN B 1 26 ? 5.75 11.172 -3.127 1 91.25 26 GLN B N 1
ATOM 639 C CA . GLN B 1 26 ? 6.676 10.414 -2.291 1 91.25 26 GLN B CA 1
ATOM 640 C C . GLN B 1 26 ? 6.668 8.938 -2.666 1 91.25 26 GLN B C 1
ATOM 642 O O . GLN B 1 26 ? 5.695 8.438 -3.238 1 91.25 26 GLN B O 1
ATOM 647 N N . CYS B 1 27 ? 7.816 8.328 -2.418 1 95.12 27 CYS B N 1
ATOM 648 C CA . CYS B 1 27 ? 7.965 6.883 -2.555 1 95.12 27 CYS B CA 1
ATOM 649 C C . CYS B 1 27 ? 8.414 6.254 -1.241 1 95.12 27 CYS B C 1
ATOM 651 O O . CYS B 1 27 ? 9.32 6.77 -0.58 1 95.12 27 CYS B O 1
ATOM 653 N N . ILE B 1 28 ? 7.727 5.215 -0.846 1 95.5 28 ILE B N 1
ATOM 654 C CA . ILE B 1 28 ? 8.023 4.48 0.378 1 95.5 28 ILE B CA 1
ATOM 655 C C . ILE B 1 28 ? 8.5 3.072 0.032 1 95.5 28 ILE B C 1
ATOM 657 O O . ILE B 1 28 ? 7.812 2.34 -0.687 1 95.5 28 ILE B O 1
ATOM 661 N N . PRO B 1 29 ? 9.727 2.721 0.538 1 97.25 29 PRO B N 1
ATOM 662 C CA . PRO B 1 29 ? 10.156 1.342 0.302 1 97.25 29 PRO B CA 1
ATOM 663 C C . PRO B 1 29 ? 9.328 0.323 1.079 1 97.25 29 PRO B C 1
ATOM 665 O O . PRO B 1 29 ? 8.875 0.608 2.191 1 97.25 29 PRO B O 1
ATOM 6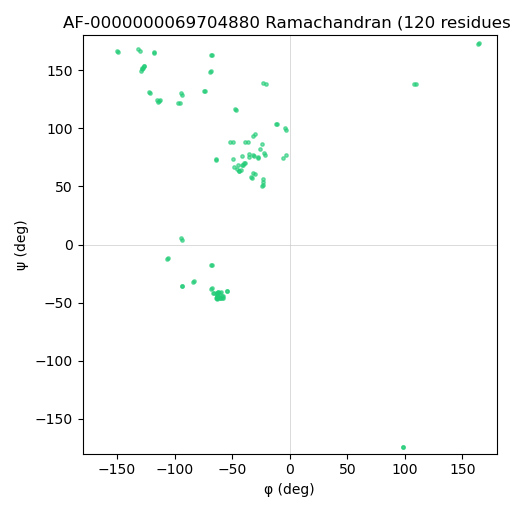68 N N . PHE B 1 30 ? 9.18 -0.83 0.533 1 97.69 30 PHE B N 1
ATOM 669 C CA . PHE B 1 30 ? 8.508 -1.951 1.186 1 97.69 30 PHE B CA 1
ATOM 670 C C . PHE B 1 30 ? 9.086 -3.277 0.7 1 97.69 30 PHE B C 1
ATOM 672 O O . PHE B 1 30 ? 9.852 -3.312 -0.267 1 97.69 30 PHE B O 1
ATOM 679 N N . SER B 1 31 ? 8.719 -4.309 1.474 1 98.19 31 SER B N 1
ATOM 680 C CA . SER B 1 31 ? 9.172 -5.648 1.11 1 98.19 31 SER B CA 1
ATOM 681 C C . SER B 1 31 ? 8.133 -6.379 0.273 1 98.19 31 SER B C 1
ATOM 683 O O . SER B 1 31 ? 6.953 -6.414 0.635 1 98.19 31 SER B O 1
ATOM 685 N N . LEU B 1 32 ? 8.609 -6.938 -0.869 1 97.69 32 LEU B N 1
ATOM 686 C CA . LEU B 1 32 ? 7.738 -7.852 -1.601 1 97.69 32 LEU B CA 1
ATOM 687 C C . LEU B 1 32 ? 7.641 -9.195 -0.89 1 97.69 32 LEU B C 1
ATOM 689 O O . LEU B 1 32 ? 8.656 -9.797 -0.543 1 97.69 32 LEU B O 1
ATOM 693 N N . PRO B 1 33 ? 6.391 -9.68 -0.731 1 97.31 33 PRO B N 1
ATOM 694 C CA . PRO B 1 33 ? 6.23 -10.938 0.015 1 97.31 33 PRO B CA 1
ATOM 695 C C . PRO B 1 33 ? 6.82 -12.141 -0.716 1 97.31 33 PRO B C 1
ATOM 697 O O . PRO B 1 33 ? 7.047 -13.188 -0.106 1 97.31 33 PRO B O 1
ATOM 700 N N . CYS B 1 34 ? 7.086 -12.086 -1.986 1 96.44 34 CYS B N 1
ATOM 701 C CA . CYS B 1 34 ? 7.676 -13.172 -2.754 1 96.44 34 CYS B CA 1
ATOM 702 C C . CYS B 1 34 ? 9.195 -13.023 -2.834 1 96.44 34 CYS B C 1
ATOM 704 O O . CYS B 1 34 ? 9.859 -13.766 -3.561 1 96.44 34 CYS B O 1
ATOM 706 N N . GLY B 1 35 ? 9.719 -12.117 -2.18 1 96 35 GLY B N 1
ATOM 707 C CA . GLY B 1 35 ? 11.148 -11.852 -2.18 1 96 35 GLY B CA 1
ATOM 708 C C . GLY B 1 35 ? 11.523 -10.586 -2.924 1 96 35 GLY B C 1
ATOM 709 O O . GLY B 1 35 ? 10.93 -10.266 -3.953 1 96 35 GLY B O 1
ATOM 710 N N . GLY B 1 36 ? 12.484 -9.766 -2.348 1 96 36 GLY B N 1
ATOM 711 C CA . GLY B 1 36 ? 12.914 -8.508 -2.941 1 96 36 GLY B CA 1
ATOM 712 C C . GLY B 1 36 ? 12.242 -7.293 -2.328 1 96 36 GLY B C 1
ATOM 713 O O . GLY B 1 36 ? 11.641 -7.391 -1.258 1 96 36 GLY B O 1
ATOM 714 N N . SER B 1 37 ? 12.547 -6.121 -2.965 1 96.94 37 SER B N 1
ATOM 715 C CA . SER B 1 37 ? 12 -4.859 -2.477 1 96.94 37 SER B CA 1
ATOM 716 C C . SER B 1 37 ? 11.344 -4.07 -3.604 1 96.94 37 SER B C 1
ATOM 718 O O . SER B 1 37 ? 11.672 -4.266 -4.777 1 96.94 37 SER B O 1
ATOM 720 N N . GLY B 1 38 ? 10.305 -3.303 -3.162 1 97.44 38 GLY B N 1
ATOM 721 C CA . GLY B 1 38 ? 9.656 -2.369 -4.066 1 97.44 38 GLY B CA 1
ATOM 722 C C . GLY B 1 38 ? 9.523 -0.972 -3.488 1 97.44 38 GLY B C 1
ATOM 723 O O . GLY B 1 38 ? 9.914 -0.73 -2.342 1 97.44 38 GLY B O 1
ATOM 724 N N . LEU B 1 39 ? 9.18 0.014 -4.383 1 97.44 39 LEU B N 1
ATOM 725 C CA . LEU B 1 39 ? 8.828 1.375 -3.994 1 97.44 39 LEU B CA 1
ATOM 726 C C . LEU B 1 39 ? 7.375 1.677 -4.328 1 97.44 39 LEU B C 1
ATOM 728 O O . LEU B 1 39 ? 6.957 1.544 -5.484 1 97.44 39 LEU B O 1
ATOM 732 N N . ALA B 1 40 ? 6.672 2.037 -3.332 1 98.06 40 ALA B N 1
ATOM 733 C CA . ALA B 1 40 ? 5.301 2.508 -3.518 1 98.06 40 ALA B CA 1
ATOM 734 C C . ALA B 1 40 ? 5.25 4.031 -3.598 1 98.06 40 ALA B C 1
ATOM 736 O O . ALA B 1 40 ? 5.598 4.723 -2.637 1 98.06 40 ALA B O 1
ATOM 737 N N . CYS B 1 41 ? 4.742 4.492 -4.668 1 97.12 41 CYS B N 1
ATOM 738 C CA . CYS B 1 41 ? 4.84 5.93 -4.895 1 97.12 41 CYS B CA 1
ATOM 739 C C . CYS B 1 41 ? 3.471 6.531 -5.18 1 97.12 41 CYS B C 1
ATOM 741 O O . CYS B 1 41 ? 2.561 5.828 -5.625 1 97.12 41 CYS B O 1
ATOM 743 N N . GLY B 1 42 ? 3.293 7.812 -4.891 1 96.31 42 GLY B N 1
ATOM 744 C CA . GLY B 1 42 ? 2.074 8.57 -5.137 1 96.31 42 GLY B CA 1
ATOM 745 C C . GLY B 1 42 ? 2.008 9.867 -4.359 1 96.31 42 GLY B C 1
ATOM 746 O O . GLY B 1 42 ? 2.857 10.133 -3.506 1 96.31 42 GLY B O 1
ATOM 747 N N . PHE B 1 43 ? 1.031 10.609 -4.664 1 92.75 43 PHE B N 1
ATOM 748 C CA . PHE B 1 43 ? 0.828 11.891 -4 1 92.75 43 PHE B CA 1
ATOM 749 C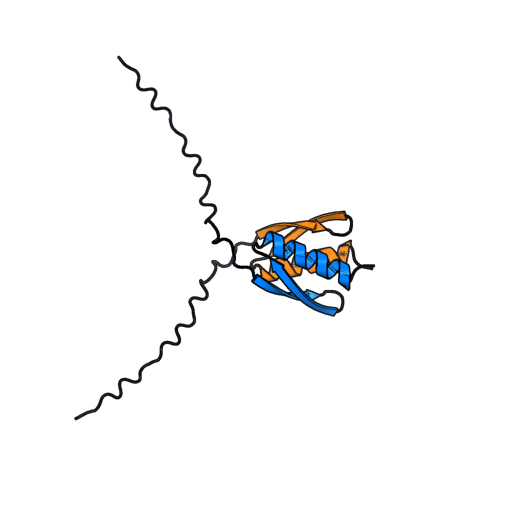 C . PHE B 1 43 ? 0.098 11.703 -2.676 1 92.75 43 PHE B C 1
ATOM 751 O O . PHE B 1 43 ? 0.263 12.508 -1.752 1 92.75 43 PHE B O 1
ATOM 758 N N . THR B 1 44 ? -0.719 10.734 -2.658 1 90.5 44 THR B N 1
ATOM 759 C CA . THR B 1 44 ? -1.484 10.43 -1.455 1 90.5 44 THR B CA 1
ATOM 760 C C . THR B 1 44 ? -1.142 9.039 -0.934 1 90.5 44 THR B C 1
ATOM 762 O O . THR B 1 44 ? -0.555 8.227 -1.653 1 90.5 44 THR B O 1
ATOM 765 N N . GLU B 1 45 ? -1.556 8.844 0.254 1 91.12 45 GLU B N 1
ATOM 766 C CA . GLU B 1 45 ? -1.357 7.516 0.829 1 91.12 45 GLU B CA 1
ATOM 767 C C . GLU B 1 45 ? -2.139 6.457 0.056 1 91.12 45 GLU B C 1
ATOM 769 O O . GLU B 1 45 ? -1.641 5.352 -0.171 1 91.12 45 GLU B O 1
ATOM 774 N N . ALA B 1 46 ? -3.379 6.75 -0.238 1 95.12 46 ALA B N 1
ATOM 775 C CA . ALA B 1 46 ? -4.199 5.797 -0.982 1 95.12 46 ALA B CA 1
ATOM 776 C C . ALA B 1 46 ? -3.525 5.398 -2.291 1 95.12 46 ALA B C 1
ATOM 778 O O . ALA B 1 46 ? -3.57 4.234 -2.691 1 95.12 46 ALA B O 1
ATOM 779 N N . GLU B 1 47 ? -2.918 6.359 -2.961 1 96 47 GLU B N 1
ATOM 780 C CA . GLU B 1 47 ? -2.205 6.082 -4.203 1 96 47 GLU B CA 1
ATOM 781 C C . GLU B 1 47 ? -0.987 5.195 -3.957 1 96 47 GLU B C 1
ATOM 783 O O . GLU B 1 47 ? -0.705 4.289 -4.738 1 96 47 GLU B O 1
ATOM 788 N N . ARG B 1 48 ? -0.297 5.48 -2.918 1 96.62 48 ARG B N 1
ATOM 789 C CA . ARG B 1 48 ? 0.889 4.688 -2.602 1 96.62 48 ARG B CA 1
ATOM 790 C C . ARG B 1 48 ? 0.508 3.266 -2.203 1 96.62 48 ARG B C 1
ATOM 792 O O . ARG B 1 48 ? 1.189 2.309 -2.572 1 96.62 48 ARG B O 1
ATOM 799 N N . ILE B 1 49 ? -0.58 3.125 -1.485 1 97.5 49 ILE B N 1
ATOM 800 C CA . ILE B 1 49 ? -1.102 1.807 -1.141 1 97.5 49 ILE B CA 1
ATOM 801 C C . ILE B 1 49 ? -1.497 1.06 -2.412 1 97.5 49 ILE B C 1
ATOM 803 O O . ILE B 1 49 ? -1.157 -0.114 -2.58 1 97.5 49 ILE B O 1
ATOM 807 N N . GLN B 1 50 ? -2.156 1.698 -3.291 1 98.56 50 GLN B N 1
ATOM 808 C CA . GLN B 1 50 ? -2.539 1.07 -4.551 1 98.56 50 GLN B CA 1
ATOM 809 C C . GLN B 1 50 ? -1.312 0.688 -5.371 1 98.56 50 GLN B C 1
ATOM 811 O O . GLN B 1 50 ? -1.296 -0.356 -6.027 1 98.56 50 GLN B O 1
ATOM 816 N N . ASP B 1 51 ? -0.296 1.559 -5.418 1 98.25 51 ASP B N 1
ATOM 817 C CA . ASP B 1 51 ? 0.942 1.293 -6.141 1 98.25 51 ASP B CA 1
ATOM 818 C C . ASP B 1 51 ? 1.642 0.049 -5.598 1 98.25 51 ASP B C 1
ATOM 820 O O . ASP B 1 51 ? 2.145 -0.772 -6.367 1 98.25 51 ASP B O 1
ATOM 824 N N . ALA B 1 52 ? 1.664 -0.114 -4.316 1 98.44 52 ALA B N 1
ATOM 825 C CA . ALA B 1 52 ? 2.246 -1.299 -3.691 1 98.44 52 ALA B CA 1
ATOM 826 C C . ALA B 1 52 ? 1.52 -2.566 -4.133 1 98.44 52 ALA B C 1
ATOM 828 O O . ALA B 1 52 ? 2.152 -3.59 -4.406 1 98.44 52 ALA B O 1
ATOM 829 N N . ALA B 1 53 ? 0.201 -2.469 -4.098 1 98.38 53 ALA B N 1
ATOM 830 C CA . ALA B 1 53 ? -0.595 -3.609 -4.543 1 98.38 53 ALA B CA 1
ATOM 831 C C . ALA B 1 53 ? -0.264 -3.977 -5.988 1 98.38 53 ALA B C 1
ATOM 833 O O . ALA B 1 53 ? -0.112 -5.156 -6.316 1 98.38 53 ALA B O 1
ATOM 834 N N . ASN B 1 54 ? -0.15 -2.957 -6.863 1 98.12 54 ASN B N 1
ATOM 835 C CA . ASN B 1 54 ? 0.157 -3.182 -8.273 1 98.12 54 ASN B CA 1
ATOM 836 C C . ASN B 1 54 ? 1.537 -3.809 -8.453 1 98.12 54 ASN B C 1
ATOM 838 O O . ASN B 1 54 ? 1.698 -4.754 -9.227 1 98.12 54 ASN B O 1
ATOM 842 N N . TRP B 1 55 ? 2.506 -3.248 -7.746 1 97.56 55 TRP B N 1
ATOM 843 C CA . TRP B 1 55 ? 3.859 -3.791 -7.793 1 97.56 55 TRP B CA 1
ATOM 844 C C . TRP B 1 55 ? 3.877 -5.25 -7.348 1 97.56 55 TRP B C 1
ATOM 846 O O . TRP B 1 55 ? 4.52 -6.09 -7.977 1 97.56 55 TRP B O 1
ATOM 856 N N . THR B 1 56 ? 3.205 -5.516 -6.273 1 98.12 56 THR B N 1
ATOM 857 C CA . THR B 1 56 ? 3.189 -6.863 -5.711 1 98.12 56 THR B CA 1
ATOM 858 C C . THR B 1 56 ? 2.557 -7.848 -6.691 1 98.12 56 THR B C 1
ATOM 860 O O . THR B 1 56 ? 3.08 -8.945 -6.902 1 98.12 56 THR B O 1
ATOM 863 N N . ALA B 1 57 ? 1.442 -7.465 -7.289 1 97.5 57 ALA B N 1
ATOM 864 C CA . ALA B 1 57 ? 0.799 -8.328 -8.273 1 97.5 57 ALA B CA 1
ATOM 865 C C . ALA B 1 57 ? 1.708 -8.562 -9.477 1 97.5 57 ALA B C 1
ATOM 867 O O . ALA B 1 57 ? 1.765 -9.664 -10.016 1 97.5 57 ALA B O 1
ATOM 868 N N . PHE B 1 58 ? 2.334 -7.539 -9.945 1 96.25 58 PHE B N 1
ATOM 869 C CA . PHE B 1 58 ? 3.188 -7.602 -11.125 1 96.25 58 PHE B CA 1
ATOM 870 C C . PHE B 1 58 ? 4.367 -8.539 -10.891 1 96.25 58 PHE B C 1
ATOM 872 O O . PHE B 1 58 ? 4.703 -9.352 -11.75 1 96.25 58 PHE B O 1
ATOM 879 N N . TYR B 1 59 ? 4.883 -8.422 -9.688 1 95.94 59 TYR B N 1
ATOM 880 C CA . TYR B 1 59 ? 6.125 -9.141 -9.43 1 95.94 59 TYR B CA 1
ATOM 881 C C . TYR B 1 59 ? 5.848 -10.508 -8.812 1 95.94 59 TYR B C 1
ATOM 883 O O . TYR B 1 59 ? 6.586 -11.461 -9.047 1 95.94 59 TYR B O 1
ATOM 891 N N . CYS B 1 60 ? 4.871 -10.594 -8.008 1 96.06 60 CYS B N 1
ATOM 892 C CA . CYS B 1 60 ? 4.629 -11.812 -7.246 1 96.06 60 CYS B CA 1
ATOM 893 C C . CYS B 1 60 ? 3.426 -12.57 -7.801 1 96.06 60 CYS B C 1
ATOM 895 O O . CYS B 1 60 ? 3.121 -13.68 -7.352 1 96.06 60 CYS B O 1
ATOM 897 N N . GLY B 1 61 ? 2.723 -11.953 -8.609 1 91.44 61 GLY B N 1
ATOM 898 C CA . GLY B 1 61 ? 1.502 -12.555 -9.117 1 91.44 61 GLY B CA 1
ATOM 899 C C . GLY B 1 61 ? 1.759 -13.766 -10 1 91.44 61 GLY B C 1
ATOM 900 O O . GLY B 1 61 ? 2.906 -14.055 -10.352 1 91.44 61 GLY B O 1
ATOM 901 N N . GLY B 1 62 ? 0.53 -14.562 -10.164 1 77.12 62 GLY B N 1
ATOM 902 C CA . GLY B 1 62 ? 0.573 -15.734 -11.016 1 77.12 62 GLY B CA 1
ATOM 903 C C . GLY B 1 62 ? -0.105 -15.523 -12.359 1 77.12 62 GLY B C 1
ATOM 904 O O . GLY B 1 62 ? -0.868 -14.57 -12.531 1 77.12 62 GLY B O 1
#

Sequence (124 aa):
MITFLTGIIGIFKVGAQDASIPDSFQCIPFSLPCGGSGLACGFTEAERIQDAANWTAFYCGGMITFLTGIIGIFKVGAQDASIPDSFQCIPFSLPCGGSGLACGFTEAERIQDAANWTAFYCGG

Secondary structure (DSSP, 8-state):
------------------------SEEEEEE-TTSSEEEEEESSHHHHHHHHHHHHHHHHB-/------------------------SEEEEEE-TTSSEEEEEESSHHHHHHHHHHHHHHHHB-

Organism: NCBI:txid1187080

Radius of gyration: 23.07 Å; Cα contacts (8 Å, |Δi|>4): 176; chains: 2; bounding box: 82×61×40 Å

Nearest PDB structures (foldseek):
  3zqq-assembly1_C  TM=3.494E-01  e=1.260E+00  Bacillus phage SF6
  5zqh-assembly1_A-2  TM=4.554E-01  e=8.036E+00  Streptococcus pneumoniae
  3zqq-assembly1_C  TM=3.501E-01  e=1.260E+00  Bacillus phage SF6
  5zqh-assembly1_A-2  TM=4.560E-01  e=8.036E+00  Streptococcus pneumoniae

Foldseek 3Di:
DPPPPPPPPVPPCPPCPVPPPQQPWDWDKDAQPVGDIDIQTDSDPVSSVVSVVVVNCVVVND/DPPPPPPPPVPPCPPCPVPPPQQPWDWDKDAQPVGDIDIQTDSDPVSSVVSVVVVNCVVVND

pLDDT: mean 72.53, std 29.94, range [26.97, 98.56]